Protein AF-A0A6C0F7Q0-F1 (afdb_monomer_lite)

Sequence (128 aa):
MSDDESITYTITKKDFTESVKEYINIFDRLAEIRKDVAMLNKRKKKLSEVIVAYMKSNEKEYCNLGEKGSLEIKQSKSKLALKKEDIERLLQELGTDETKSKETAEFLMANKTIVERNTLKRNIKPLD

pLDDT: mean 81.22, std 14.38, range [39.75, 98.31]

Foldseek 3Di:
DDDPPPPDDDQDPVNVVVVVVVVVVVVVVVVVVVVVVVVVVVVVVVVFVVVVVVCVVVVHQKDFPDQQAIKGKDKDKDFDDQDPVNVVVLCVVQDPDPVCVVVSVVVSVVPGDIDIDIGIDGDRHGDD

InterPro domains:
  IPR043918 Protein of unknown function DUF5760 [PF19064] (40-123)

Structure (mmCIF, N/CA/C/O backbone):
data_AF-A0A6C0F7Q0-F1
#
_entry.id   AF-A0A6C0F7Q0-F1
#
loop_
_atom_site.group_PDB
_atom_site.id
_atom_site.type_symbol
_atom_site.label_atom_id
_atom_site.label_alt_id
_atom_site.label_comp_id
_atom_site.label_asym_id
_atom_site.label_entity_id
_atom_site.label_seq_id
_atom_site.pdbx_PDB_ins_code
_atom_site.Cartn_x
_atom_site.Cartn_y
_atom_site.Cartn_z
_atom_site.occupancy
_atom_site.B_iso_or_equiv
_atom_site.auth_seq_id
_atom_site.auth_comp_id
_atom_site.auth_asym_id
_atom_site.auth_atom_id
_atom_site.pdbx_PDB_model_num
ATOM 1 N N . MET A 1 1 ? 29.702 42.554 -21.041 1.00 39.75 1 MET A N 1
ATOM 2 C CA . MET A 1 1 ? 28.977 41.771 -22.055 1.00 39.75 1 MET A CA 1
ATOM 3 C C . MET A 1 1 ? 29.404 40.343 -21.816 1.00 39.75 1 MET A C 1
ATOM 5 O O . MET A 1 1 ? 30.598 40.091 -21.866 1.00 39.75 1 MET A O 1
ATOM 9 N N . SER A 1 2 ? 28.482 39.515 -21.332 1.00 44.38 2 SER A N 1
ATOM 10 C CA . SER A 1 2 ? 28.761 38.144 -20.907 1.00 44.38 2 SER A CA 1
ATOM 11 C C . SER A 1 2 ? 28.347 37.224 -22.040 1.00 44.38 2 SER A C 1
ATOM 13 O O . SER A 1 2 ? 27.157 37.140 -22.340 1.00 44.38 2 SER A O 1
ATOM 15 N N . ASP A 1 3 ? 29.333 36.604 -22.674 1.00 44.97 3 ASP A N 1
ATOM 16 C CA . ASP A 1 3 ? 29.121 35.593 -23.697 1.00 44.97 3 ASP A CA 1
ATOM 17 C C . ASP A 1 3 ? 28.669 34.303 -23.009 1.00 44.97 3 ASP A C 1
ATOM 19 O O . ASP A 1 3 ? 29.428 33.635 -22.307 1.00 44.97 3 ASP A O 1
ATOM 23 N N . ASP A 1 4 ? 27.381 34.010 -23.155 1.00 52.09 4 ASP A N 1
ATOM 24 C CA . ASP A 1 4 ? 26.763 32.756 -22.747 1.00 52.09 4 ASP A CA 1
ATOM 25 C C . ASP A 1 4 ? 27.064 31.718 -23.842 1.00 52.09 4 ASP A C 1
ATOM 27 O O . ASP A 1 4 ? 26.293 31.522 -24.785 1.00 52.09 4 ASP A O 1
ATOM 31 N N . GLU A 1 5 ? 28.254 31.112 -23.787 1.00 49.34 5 GLU A N 1
ATOM 32 C CA . GLU A 1 5 ? 28.614 29.998 -24.666 1.00 49.34 5 GLU A CA 1
ATOM 33 C C . GLU A 1 5 ? 27.809 28.754 -24.270 1.00 49.34 5 GLU A C 1
ATOM 35 O O . GLU A 1 5 ? 28.198 27.942 -23.427 1.00 49.34 5 GLU A O 1
ATOM 40 N N . SER A 1 6 ? 26.651 28.593 -24.909 1.00 56.91 6 SER A N 1
ATOM 41 C CA . SER A 1 6 ? 25.884 27.354 -24.862 1.00 56.91 6 SER A CA 1
ATOM 42 C C . SER A 1 6 ? 26.664 26.250 -25.582 1.00 56.91 6 SER A C 1
ATOM 44 O O . SER A 1 6 ? 26.708 26.182 -26.813 1.00 56.91 6 SER A O 1
ATOM 46 N N . ILE A 1 7 ? 27.308 25.380 -24.802 1.00 51.56 7 ILE A N 1
ATOM 47 C CA . ILE A 1 7 ? 27.989 24.178 -25.292 1.00 51.56 7 ILE A CA 1
ATOM 48 C C . ILE A 1 7 ? 26.937 23.259 -25.927 1.00 51.56 7 ILE A C 1
ATOM 50 O O . ILE A 1 7 ? 26.204 22.543 -25.244 1.00 51.56 7 ILE A O 1
ATOM 54 N N . THR A 1 8 ? 26.865 23.262 -27.255 1.00 59.81 8 THR A N 1
ATOM 55 C CA . THR A 1 8 ? 26.055 22.312 -28.021 1.00 59.81 8 THR A CA 1
ATOM 56 C C . THR A 1 8 ? 26.827 21.000 -28.154 1.00 59.81 8 THR A C 1
ATOM 58 O O . THR A 1 8 ? 27.728 20.855 -28.977 1.00 59.81 8 THR A O 1
ATOM 61 N N . TYR A 1 9 ? 26.496 20.019 -27.312 1.00 67.62 9 TYR A N 1
ATOM 62 C CA . TYR A 1 9 ? 27.027 18.661 -27.449 1.00 67.62 9 TYR A CA 1
ATOM 63 C C . TYR A 1 9 ? 26.527 18.040 -28.761 1.00 67.62 9 TYR A C 1
ATOM 65 O O . TYR A 1 9 ? 25.324 17.860 -28.959 1.00 67.62 9 TYR A O 1
ATOM 73 N N . THR A 1 10 ? 27.445 17.679 -29.658 1.00 78.19 10 THR A N 1
ATOM 74 C CA . THR A 1 10 ? 27.120 16.875 -30.840 1.00 78.19 10 THR A CA 1
ATOM 75 C C . THR A 1 10 ? 27.052 15.404 -30.432 1.00 78.19 10 THR A C 1
ATOM 77 O O . THR A 1 10 ? 28.067 14.744 -30.238 1.00 78.19 10 THR A O 1
ATOM 80 N N . ILE A 1 11 ? 25.833 14.886 -30.258 1.00 83.75 11 ILE A N 1
ATOM 81 C CA . ILE A 1 11 ? 25.598 13.474 -29.925 1.00 83.75 11 ILE A CA 1
ATOM 82 C C . ILE A 1 11 ? 25.975 12.618 -31.136 1.00 83.75 11 ILE A C 1
ATOM 84 O O . ILE A 1 11 ? 25.404 12.780 -32.220 1.00 83.75 11 ILE A O 1
ATOM 88 N N . THR A 1 12 ? 26.913 11.685 -30.969 1.00 92.12 12 THR A N 1
ATOM 89 C CA . THR A 1 12 ? 27.270 10.774 -32.059 1.00 92.12 12 THR A CA 1
ATOM 90 C C . THR A 1 12 ? 26.247 9.640 -32.177 1.00 92.12 12 THR A C 1
ATOM 92 O O . THR A 1 12 ? 25.566 9.259 -31.223 1.00 92.12 12 THR A O 1
ATOM 95 N N . LYS A 1 13 ? 26.149 9.027 -33.364 1.00 90.75 13 LYS A N 1
ATOM 96 C CA . LYS A 1 13 ? 25.272 7.862 -33.592 1.00 90.75 13 LYS A CA 1
ATOM 97 C C . LYS A 1 13 ? 25.580 6.696 -32.638 1.00 90.75 13 LYS A C 1
ATOM 99 O O . LYS A 1 13 ? 24.675 5.939 -32.279 1.00 90.75 13 LYS A O 1
ATOM 104 N N . LYS A 1 14 ? 26.849 6.539 -32.248 1.00 93.25 14 LYS A N 1
ATOM 105 C CA . LYS A 1 14 ? 27.285 5.508 -31.303 1.00 93.25 14 LYS A CA 1
ATOM 106 C C . LYS A 1 14 ? 26.720 5.784 -29.909 1.00 93.25 14 LYS A C 1
ATOM 108 O O . LYS A 1 14 ? 26.068 4.897 -29.365 1.00 93.25 14 LYS A O 1
ATOM 113 N N . ASP A 1 15 ? 26.855 7.017 -29.422 1.00 91.69 15 ASP A N 1
ATOM 114 C CA . ASP A 1 15 ? 26.338 7.436 -28.110 1.00 91.69 15 ASP A CA 1
ATOM 115 C C . ASP A 1 15 ? 24.823 7.246 -28.021 1.00 91.69 15 ASP A C 1
ATOM 117 O O . ASP A 1 15 ? 24.30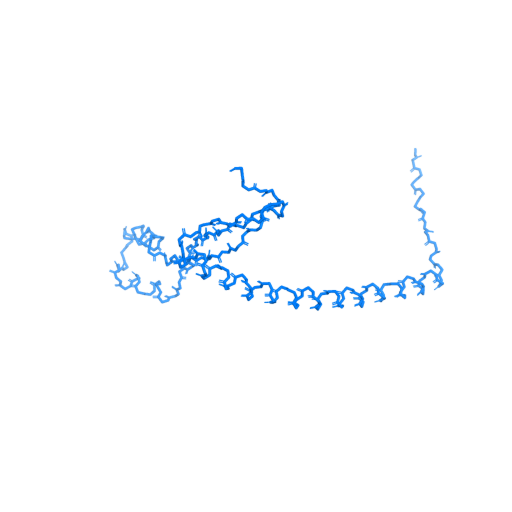6 6.731 -27.030 1.00 91.69 15 ASP A O 1
ATOM 121 N N . PHE A 1 16 ? 24.103 7.585 -29.096 1.00 94.19 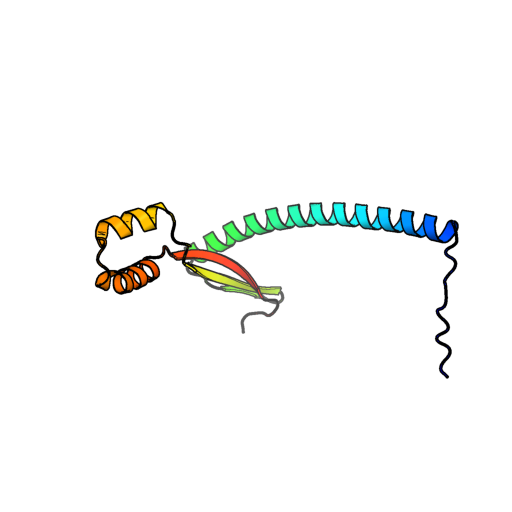16 PHE A N 1
ATOM 122 C CA . PHE A 1 16 ? 22.666 7.340 -29.185 1.00 94.19 16 PHE A CA 1
ATOM 123 C C . PHE A 1 16 ? 22.340 5.843 -29.094 1.00 94.19 16 PHE A C 1
ATOM 125 O O . PHE A 1 16 ? 21.474 5.436 -28.324 1.00 94.19 16 PHE A O 1
ATOM 132 N N . THR A 1 17 ? 23.049 5.007 -29.855 1.00 95.81 17 THR A N 1
ATOM 133 C CA . THR A 1 17 ? 22.794 3.559 -29.889 1.00 95.81 17 THR A CA 1
ATOM 134 C C . THR A 1 17 ? 23.082 2.900 -28.538 1.00 95.81 17 THR A C 1
ATOM 136 O O . THR A 1 17 ? 22.321 2.034 -28.106 1.00 95.81 17 THR A O 1
ATOM 139 N N . GLU A 1 18 ? 24.163 3.295 -27.865 1.00 96.81 18 GLU A N 1
ATOM 140 C CA . GLU A 1 18 ? 24.513 2.801 -26.528 1.00 96.81 18 GLU A CA 1
ATOM 141 C C . GLU A 1 18 ? 23.497 3.266 -25.482 1.00 96.81 18 GLU A C 1
ATOM 143 O O . GLU A 1 18 ? 23.005 2.445 -24.707 1.00 96.81 18 GLU A O 1
ATOM 148 N N . SER A 1 19 ? 23.083 4.535 -25.541 1.00 96.00 19 SER A N 1
ATOM 149 C CA . SER A 1 19 ? 22.057 5.085 -24.649 1.00 96.00 19 SER A CA 1
ATOM 150 C C . SER A 1 19 ? 20.712 4.375 -24.803 1.00 96.00 19 SER A C 1
ATOM 152 O O . SER A 1 19 ? 20.070 4.052 -23.808 1.00 96.00 19 SER A O 1
ATOM 154 N N . VAL A 1 20 ? 20.287 4.081 -26.038 1.00 97.00 20 VAL A N 1
ATOM 155 C CA . VAL A 1 20 ? 19.036 3.349 -26.300 1.00 97.00 20 VAL A CA 1
ATOM 156 C C . VAL A 1 20 ? 19.109 1.919 -25.767 1.00 97.00 20 VAL A C 1
ATOM 158 O O . VAL A 1 20 ? 18.153 1.453 -25.149 1.00 97.00 20 VAL A O 1
ATOM 161 N N . LYS A 1 21 ? 20.235 1.222 -25.968 1.00 97.75 21 LYS A N 1
ATOM 162 C CA . LYS A 1 21 ? 20.426 -0.136 -25.434 1.00 97.75 21 LYS A CA 1
ATOM 163 C C . LYS A 1 21 ? 20.348 -0.153 -23.913 1.00 97.75 21 LYS A C 1
ATOM 165 O O . LYS A 1 21 ? 19.616 -0.966 -23.355 1.00 97.75 21 LYS A O 1
ATOM 170 N N . GLU A 1 22 ? 21.062 0.756 -23.258 1.00 97.62 22 GLU A N 1
ATOM 171 C CA . GLU A 1 22 ? 21.067 0.825 -21.799 1.00 97.62 22 GLU A CA 1
ATOM 172 C C . GLU A 1 22 ? 19.697 1.225 -21.245 1.00 97.62 22 GLU A C 1
ATOM 174 O O . GLU A 1 22 ? 19.213 0.624 -20.287 1.00 97.62 22 GLU A O 1
ATOM 179 N N . TYR A 1 23 ? 19.014 2.167 -21.898 1.00 98.06 23 TYR A N 1
ATOM 180 C CA . TYR A 1 23 ? 17.653 2.546 -21.535 1.00 98.06 23 TYR A CA 1
ATOM 181 C C . TYR A 1 23 ? 16.697 1.346 -21.550 1.00 98.06 23 TYR A C 1
ATOM 183 O O . TYR A 1 23 ? 15.957 1.146 -20.586 1.00 98.06 23 TYR A O 1
ATOM 191 N N . ILE A 1 24 ? 16.727 0.533 -22.613 1.00 98.12 24 ILE A N 1
ATOM 192 C CA . ILE A 1 24 ? 15.877 -0.662 -22.725 1.00 98.12 24 ILE A CA 1
ATOM 193 C C . ILE A 1 24 ? 16.246 -1.686 -21.645 1.00 98.12 24 ILE A C 1
ATOM 195 O O . ILE A 1 24 ? 15.356 -2.172 -20.950 1.00 98.12 24 ILE A O 1
ATOM 199 N N . ASN A 1 25 ? 17.538 -1.947 -21.427 1.00 98.12 25 ASN A N 1
ATOM 200 C CA . ASN A 1 25 ? 17.991 -2.873 -20.383 1.00 98.12 25 ASN A CA 1
ATOM 201 C C . ASN A 1 25 ? 17.492 -2.461 -18.990 1.00 98.12 25 ASN A C 1
ATOM 203 O O . ASN A 1 25 ? 16.966 -3.288 -18.239 1.00 98.12 25 ASN A O 1
ATOM 207 N N . ILE A 1 26 ? 17.625 -1.176 -18.639 1.00 98.31 26 ILE A N 1
ATOM 208 C CA . ILE A 1 26 ? 17.124 -0.638 -17.369 1.00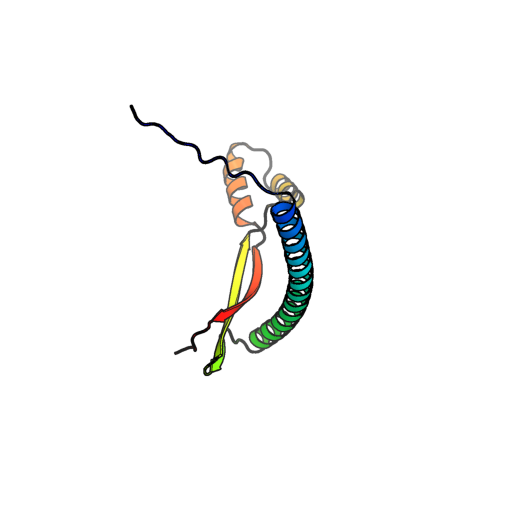 98.31 26 ILE A CA 1
ATOM 209 C C . ILE A 1 26 ? 15.602 -0.767 -17.307 1.00 98.31 26 ILE A C 1
ATOM 211 O O . ILE A 1 26 ? 15.061 -1.174 -16.276 1.00 98.31 26 ILE A O 1
ATOM 215 N N . PHE A 1 27 ? 14.900 -0.430 -18.389 1.00 98.00 27 PHE A N 1
ATOM 216 C CA . PHE A 1 27 ? 13.444 -0.510 -18.449 1.00 98.00 27 PHE A CA 1
ATOM 217 C C . PHE A 1 27 ? 12.944 -1.935 -18.183 1.00 98.00 27 PHE A C 1
ATOM 219 O O . PHE A 1 27 ? 12.078 -2.134 -17.321 1.00 98.00 27 PHE A O 1
ATOM 226 N N . ASP A 1 28 ? 13.536 -2.921 -18.853 1.00 98.06 28 ASP A N 1
ATOM 227 C CA . ASP A 1 28 ? 13.196 -4.332 -18.693 1.00 98.06 28 ASP A CA 1
ATOM 228 C C . ASP A 1 28 ? 13.522 -4.816 -17.278 1.00 98.06 28 ASP A C 1
ATOM 230 O O . ASP A 1 28 ? 12.682 -5.437 -16.615 1.00 98.06 28 ASP A O 1
ATOM 234 N N . ARG A 1 29 ? 14.687 -4.433 -16.742 1.00 98.12 29 ARG A N 1
ATOM 235 C CA . ARG A 1 29 ? 15.074 -4.796 -15.375 1.00 98.12 29 ARG A CA 1
ATOM 236 C C . ARG A 1 29 ? 14.130 -4.212 -14.328 1.00 98.12 29 ARG A C 1
ATOM 238 O O . ARG A 1 29 ? 13.771 -4.890 -13.362 1.00 98.12 29 ARG A O 1
ATOM 245 N N . LEU A 1 30 ? 13.680 -2.973 -14.513 1.00 98.06 30 LEU A N 1
ATOM 246 C CA . LEU A 1 30 ? 12.669 -2.362 -13.651 1.00 98.06 30 LEU A CA 1
ATOM 247 C C . LEU A 1 30 ? 11.326 -3.091 -13.758 1.00 98.06 30 LEU A C 1
ATOM 249 O O . LEU A 1 30 ? 10.640 -3.249 -12.744 1.00 98.06 30 LEU A O 1
ATOM 253 N N . ALA A 1 31 ? 10.936 -3.541 -14.952 1.00 97.94 31 ALA A N 1
ATOM 254 C CA . ALA A 1 31 ? 9.712 -4.314 -15.140 1.00 97.94 31 ALA A CA 1
ATOM 255 C C . ALA A 1 31 ? 9.761 -5.654 -14.386 1.00 97.94 31 ALA A C 1
ATOM 257 O O . ALA A 1 31 ? 8.775 -6.020 -13.739 1.00 97.94 31 ALA A O 1
ATOM 258 N N . GLU A 1 32 ? 10.898 -6.351 -14.399 1.00 97.75 32 GLU A N 1
ATOM 259 C CA . GLU A 1 32 ? 11.118 -7.567 -13.604 1.00 97.75 32 GLU A CA 1
ATOM 260 C C . GLU A 1 32 ? 11.042 -7.296 -12.100 1.00 97.75 32 GLU A C 1
ATOM 262 O O . GLU A 1 32 ? 10.231 -7.908 -11.403 1.00 97.75 32 GLU A O 1
ATOM 267 N N . ILE A 1 33 ? 11.802 -6.315 -11.603 1.00 98.19 33 ILE A N 1
ATOM 268 C CA . ILE A 1 33 ? 11.819 -5.964 -10.175 1.00 98.19 33 ILE A CA 1
ATOM 269 C C . ILE A 1 33 ? 10.409 -5.607 -9.689 1.00 98.19 33 ILE A C 1
ATOM 271 O O . ILE A 1 33 ? 10.006 -5.999 -8.594 1.00 98.19 33 ILE A O 1
ATOM 275 N N . ARG A 1 34 ? 9.612 -4.899 -10.499 1.00 97.69 34 ARG A N 1
ATOM 276 C CA . ARG A 1 34 ? 8.220 -4.572 -10.149 1.00 97.69 34 ARG A CA 1
ATOM 277 C C . ARG A 1 34 ? 7.346 -5.819 -9.993 1.00 97.69 34 ARG A C 1
ATOM 279 O O . ARG A 1 34 ? 6.491 -5.827 -9.105 1.00 97.69 34 ARG A O 1
ATOM 286 N N . LYS A 1 35 ? 7.554 -6.867 -10.800 1.00 97.75 35 LYS A N 1
ATOM 287 C CA . LYS A 1 35 ? 6.843 -8.151 -10.644 1.00 97.75 35 LYS A CA 1
ATOM 288 C C . LYS A 1 35 ? 7.202 -8.809 -9.313 1.00 97.75 35 LYS A C 1
ATOM 290 O O . LYS A 1 35 ? 6.298 -9.208 -8.573 1.00 97.75 35 LYS A O 1
ATOM 295 N N . ASP A 1 36 ? 8.485 -8.838 -8.969 1.00 97.69 36 ASP A N 1
ATOM 296 C CA . ASP A 1 36 ? 8.955 -9.405 -7.701 1.00 97.69 36 ASP A CA 1
ATOM 297 C C . ASP A 1 36 ? 8.428 -8.616 -6.501 1.00 97.69 36 ASP A C 1
ATOM 299 O O . ASP A 1 36 ? 7.894 -9.192 -5.551 1.00 97.69 36 ASP A O 1
ATOM 303 N N . VAL A 1 37 ? 8.473 -7.283 -6.568 1.00 97.44 37 VAL A N 1
ATOM 304 C CA . VAL A 1 37 ? 7.896 -6.397 -5.548 1.00 97.44 37 VAL A CA 1
ATOM 305 C C . VAL A 1 37 ? 6.399 -6.664 -5.379 1.00 97.44 37 VAL A C 1
ATOM 307 O O . VAL A 1 37 ? 5.920 -6.765 -4.246 1.00 97.44 37 VAL A O 1
ATOM 310 N N . ALA A 1 38 ? 5.646 -6.826 -6.471 1.00 96.94 38 ALA A N 1
ATOM 311 C CA . ALA A 1 38 ? 4.222 -7.150 -6.408 1.00 96.94 38 ALA A CA 1
ATOM 312 C C . ALA A 1 38 ? 3.972 -8.516 -5.741 1.00 96.94 38 ALA A C 1
ATOM 314 O O . ALA A 1 38 ? 3.100 -8.632 -4.870 1.00 96.94 38 ALA A O 1
ATOM 315 N N . MET A 1 39 ? 4.765 -9.535 -6.087 1.00 97.75 39 MET A N 1
ATOM 316 C CA . MET A 1 39 ? 4.690 -10.866 -5.479 1.00 97.75 39 MET A CA 1
ATOM 317 C C . MET A 1 39 ? 4.994 -10.819 -3.973 1.00 97.75 39 MET A C 1
ATOM 319 O O . MET A 1 39 ? 4.215 -11.335 -3.161 1.00 97.75 39 MET A O 1
ATOM 323 N N . LEU A 1 40 ? 6.090 -10.161 -3.587 1.00 97.25 40 LEU A N 1
ATOM 324 C CA . LEU A 1 40 ? 6.513 -10.008 -2.195 1.00 97.25 40 LEU A CA 1
ATOM 325 C C . LEU A 1 40 ? 5.481 -9.228 -1.381 1.00 97.25 40 LEU A C 1
ATOM 327 O O . LEU A 1 40 ? 5.136 -9.653 -0.278 1.00 97.25 40 LEU A O 1
ATOM 331 N N . ASN A 1 41 ? 4.916 -8.149 -1.928 1.00 95.19 41 ASN A N 1
ATOM 332 C CA . ASN A 1 41 ? 3.855 -7.387 -1.268 1.00 95.19 41 ASN A CA 1
ATOM 333 C C . ASN A 1 41 ? 2.584 -8.220 -1.069 1.00 95.19 41 ASN A C 1
ATOM 335 O O . ASN A 1 41 ? 1.985 -8.169 0.008 1.00 95.19 41 ASN A O 1
ATOM 339 N N . LYS A 1 42 ? 2.195 -9.042 -2.053 1.00 96.25 42 LYS A N 1
ATOM 340 C CA . LYS A 1 42 ? 1.050 -9.958 -1.921 1.00 96.25 42 LYS A CA 1
ATOM 341 C C . LYS A 1 42 ? 1.281 -10.982 -0.810 1.00 96.25 42 LYS A C 1
ATOM 343 O O . LYS A 1 42 ? 0.392 -11.201 0.014 1.00 96.25 42 LYS A O 1
ATOM 348 N N . ARG A 1 43 ? 2.470 -11.589 -0.754 1.00 96.00 43 ARG A N 1
ATOM 349 C CA . ARG A 1 43 ? 2.833 -12.550 0.301 1.00 96.00 43 ARG A CA 1
ATOM 350 C C . ARG A 1 43 ? 2.904 -11.878 1.672 1.00 96.00 43 ARG A C 1
ATOM 352 O O . ARG A 1 43 ? 2.329 -12.395 2.626 1.00 96.00 43 ARG A O 1
ATOM 359 N N . LYS A 1 44 ? 3.539 -10.707 1.757 1.00 94.50 44 LYS A N 1
ATOM 360 C CA . LYS A 1 44 ? 3.621 -9.891 2.975 1.00 94.50 44 LYS A CA 1
ATOM 361 C C . LYS A 1 44 ? 2.231 -9.553 3.507 1.00 94.50 44 LYS A C 1
ATOM 363 O O . LYS A 1 44 ? 2.004 -9.718 4.696 1.00 94.50 44 LYS A O 1
ATOM 368 N N . LYS A 1 45 ? 1.291 -9.151 2.644 1.00 91.75 45 LYS A N 1
ATOM 369 C CA . LYS A 1 45 ? -0.093 -8.853 3.043 1.00 91.75 45 LYS A CA 1
ATOM 370 C C . LYS A 1 45 ? -0.773 -10.057 3.701 1.00 91.75 45 LYS A C 1
ATOM 372 O O . LYS A 1 45 ? -1.311 -9.907 4.792 1.00 91.75 45 LYS A O 1
ATOM 377 N N . LYS A 1 46 ? -0.680 -11.243 3.087 1.00 94.00 46 LYS A N 1
ATOM 378 C CA . LYS A 1 46 ? -1.241 -12.483 3.655 1.00 94.00 46 LYS A CA 1
ATOM 379 C C . LYS A 1 46 ? -0.653 -12.804 5.030 1.00 94.00 46 LYS A C 1
ATOM 381 O O . LYS A 1 46 ? -1.384 -13.139 5.952 1.00 94.00 46 LYS A O 1
ATOM 386 N N . LEU A 1 47 ? 0.667 -12.679 5.178 1.00 93.69 47 LEU A N 1
ATOM 387 C CA . LEU A 1 47 ? 1.333 -12.893 6.466 1.00 93.69 47 LEU A CA 1
ATOM 388 C C . LEU A 1 47 ? 0.876 -11.869 7.510 1.00 93.69 47 LEU A C 1
ATOM 390 O O . LEU A 1 47 ? 0.610 -12.238 8.650 1.00 93.69 47 LEU A O 1
ATOM 394 N N . SER A 1 48 ? 0.734 -10.601 7.119 1.00 91.38 48 SER A N 1
ATOM 395 C CA . SER A 1 48 ? 0.242 -9.559 8.017 1.00 91.38 48 SER A CA 1
ATOM 396 C C . SER A 1 48 ? -1.171 -9.840 8.522 1.00 91.38 48 SER A C 1
ATOM 398 O O . SER A 1 48 ? -1.434 -9.612 9.696 1.00 91.38 48 SER A O 1
ATOM 400 N N . GLU A 1 49 ? -2.069 -10.347 7.676 1.00 91.94 49 GLU A N 1
ATOM 401 C CA . GLU A 1 49 ? -3.436 -10.713 8.079 1.00 91.94 49 GLU A CA 1
ATOM 402 C C . GLU A 1 49 ? -3.429 -11.793 9.172 1.00 91.94 49 GLU A C 1
ATOM 404 O O . GLU A 1 49 ? -4.102 -11.634 10.189 1.00 91.94 49 GLU A O 1
ATOM 409 N N . VAL A 1 50 ? -2.601 -12.832 9.013 1.00 93.12 50 VAL A N 1
ATOM 410 C CA . VAL A 1 50 ? -2.440 -13.905 10.011 1.00 93.12 50 VAL A CA 1
ATOM 411 C C . VAL A 1 50 ? -1.878 -13.365 11.327 1.00 93.12 50 VAL A C 1
ATOM 413 O O . VAL A 1 50 ? -2.411 -13.662 12.395 1.00 93.12 50 VAL A O 1
ATOM 416 N N . ILE A 1 51 ? -0.822 -12.548 11.263 1.00 92.38 51 ILE A N 1
ATOM 417 C CA . ILE A 1 51 ? -0.180 -11.984 12.458 1.00 92.38 51 ILE A CA 1
ATOM 418 C C . ILE A 1 51 ? -1.149 -11.060 13.208 1.00 92.38 51 ILE A C 1
ATOM 420 O O . ILE A 1 51 ? -1.270 -11.179 14.424 1.00 92.38 51 ILE A O 1
ATOM 424 N N . VAL A 1 52 ? -1.869 -10.176 12.504 1.00 90.75 52 VAL A N 1
ATOM 425 C CA . VAL A 1 52 ? -2.868 -9.286 13.125 1.00 90.75 52 VAL A CA 1
ATOM 426 C C . VAL A 1 52 ? -3.986 -10.092 13.772 1.00 90.75 52 VAL A C 1
ATOM 428 O O . VAL A 1 52 ? -4.375 -9.771 14.892 1.00 90.75 52 VAL A O 1
ATOM 431 N N . ALA A 1 53 ? -4.496 -11.124 13.093 1.00 89.88 53 ALA A N 1
ATOM 432 C CA . ALA A 1 53 ? -5.536 -11.985 13.647 1.00 89.88 53 ALA A CA 1
ATOM 433 C C . ALA A 1 53 ? -5.070 -12.630 14.958 1.00 89.88 53 ALA A C 1
ATOM 435 O O . ALA A 1 53 ? -5.742 -12.496 15.977 1.00 89.88 53 ALA A O 1
ATOM 436 N N . TYR A 1 54 ? -3.877 -13.230 14.958 1.00 92.19 54 TYR A N 1
ATOM 437 C CA . TYR A 1 54 ? -3.309 -13.854 16.150 1.00 92.19 54 TYR A CA 1
ATOM 438 C C . TYR A 1 54 ? -3.089 -12.856 17.292 1.00 92.19 54 TYR A C 1
ATOM 440 O O . TYR A 1 54 ? -3.507 -13.098 18.421 1.00 92.19 54 TYR A O 1
ATOM 448 N N . MET A 1 55 ? -2.446 -11.724 17.011 1.00 90.31 55 MET A N 1
ATOM 449 C CA . MET A 1 55 ? -2.160 -10.701 18.017 1.00 90.31 55 MET A CA 1
ATOM 450 C C . MET A 1 55 ? -3.446 -10.141 18.638 1.00 90.31 55 MET A C 1
ATOM 452 O O . MET A 1 55 ? -3.502 -9.996 19.854 1.00 90.31 55 MET A O 1
ATOM 456 N N . LYS A 1 56 ? -4.507 -9.930 17.847 1.00 88.31 56 LYS A N 1
ATOM 457 C CA . LYS A 1 56 ? -5.820 -9.516 18.366 1.00 88.31 56 LYS A CA 1
ATOM 458 C C . LYS A 1 56 ? -6.480 -10.568 19.247 1.00 88.31 56 LYS A C 1
ATOM 460 O O . LYS A 1 56 ? -6.977 -10.222 20.309 1.00 88.31 56 LYS A O 1
ATOM 465 N N . SER A 1 57 ? -6.468 -11.834 18.828 1.00 91.06 57 SER A N 1
ATOM 466 C CA . SER A 1 57 ? -7.030 -12.934 19.624 1.00 91.06 57 SER A CA 1
ATOM 467 C C . SER A 1 57 ? -6.325 -13.126 20.968 1.00 91.06 57 SER A C 1
ATOM 469 O O . SER A 1 57 ? -6.891 -13.743 21.858 1.00 91.06 57 SER A O 1
ATOM 471 N N . ASN A 1 58 ? -5.100 -12.615 21.105 1.00 91.06 58 ASN A N 1
ATOM 472 C CA . ASN A 1 58 ? -4.310 -12.676 22.331 1.00 91.06 58 ASN A CA 1
ATOM 473 C C . ASN A 1 58 ? -4.178 -11.308 23.023 1.00 91.06 58 ASN A C 1
ATOM 475 O O . ASN A 1 58 ? -3.337 -11.176 23.907 1.00 91.06 58 ASN A O 1
ATOM 479 N N . GLU A 1 59 ? -4.932 -10.292 22.584 1.00 88.38 59 GLU A N 1
ATOM 480 C CA . GLU A 1 59 ? -4.904 -8.928 23.140 1.00 88.38 59 GLU A CA 1
ATOM 481 C C . GLU A 1 59 ? -3.493 -8.304 23.187 1.00 88.38 59 GLU A C 1
ATOM 483 O O . GLU A 1 59 ? -3.148 -7.524 24.071 1.00 88.38 59 GLU A O 1
ATOM 488 N N . LYS A 1 60 ? -2.645 -8.642 22.208 1.00 87.00 60 LYS A N 1
ATOM 489 C CA . LYS A 1 60 ? -1.283 -8.111 22.082 1.00 87.00 60 LYS A CA 1
ATOM 490 C C . LYS A 1 60 ? -1.250 -6.981 21.067 1.00 87.00 60 LYS A C 1
ATOM 492 O O . LYS A 1 60 ? -1.514 -7.193 19.887 1.00 87.00 60 LYS A O 1
ATOM 497 N N . GLU A 1 61 ? -0.835 -5.797 21.499 1.00 87.00 61 GLU A N 1
ATOM 498 C CA . GLU A 1 61 ? -0.601 -4.662 20.594 1.00 87.00 61 GLU A CA 1
ATOM 499 C C . GLU A 1 61 ? 0.813 -4.670 20.000 1.00 87.00 61 GLU A C 1
ATOM 501 O O . GLU A 1 61 ? 1.022 -4.226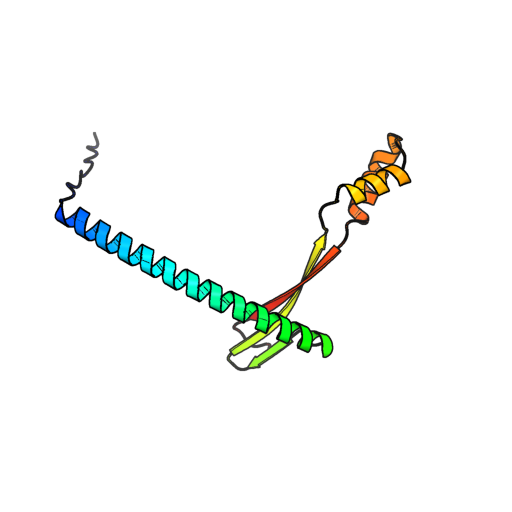 18.868 1.00 87.00 61 GLU A O 1
ATOM 506 N N . TYR A 1 62 ? 1.767 -5.250 20.733 1.00 87.38 62 TYR A N 1
ATOM 507 C CA . TYR A 1 62 ? 3.182 -5.277 20.387 1.00 87.38 62 TYR A CA 1
ATOM 508 C C . TYR A 1 62 ? 3.739 -6.700 20.345 1.00 87.38 62 TYR A C 1
ATOM 510 O O . TYR A 1 62 ? 3.345 -7.582 21.109 1.00 87.38 62 TYR A O 1
ATOM 518 N N . CYS A 1 63 ? 4.701 -6.919 19.456 1.00 88.44 63 CYS A N 1
ATOM 519 C CA . CYS A 1 63 ? 5.492 -8.138 19.376 1.00 88.44 63 CYS A CA 1
ATOM 520 C C . CYS A 1 63 ? 6.970 -7.759 19.254 1.00 88.44 63 CYS A C 1
ATOM 522 O O . CYS A 1 63 ? 7.393 -7.163 18.263 1.00 88.44 63 CYS A O 1
ATOM 524 N N . ASN A 1 64 ? 7.755 -8.084 20.281 1.00 86.38 64 ASN A N 1
ATOM 525 C CA . ASN A 1 64 ? 9.197 -7.871 20.271 1.00 86.38 64 ASN A CA 1
ATOM 526 C C . ASN A 1 64 ? 9.877 -8.978 19.444 1.00 86.38 64 ASN A C 1
ATOM 528 O O . ASN A 1 64 ? 9.592 -10.160 19.634 1.00 86.38 64 ASN A O 1
ATOM 532 N N . LEU A 1 65 ? 10.755 -8.590 18.519 1.00 87.44 65 LEU A N 1
ATOM 533 C CA . LEU A 1 65 ? 11.546 -9.495 17.678 1.00 87.44 65 LEU A CA 1
ATOM 534 C C . LEU A 1 65 ? 13.017 -9.570 18.137 1.00 87.44 65 LEU A C 1
ATOM 536 O O . LEU A 1 65 ? 13.866 -10.060 17.387 1.00 87.44 65 LEU A O 1
ATOM 540 N N . GLY A 1 66 ? 13.330 -9.060 19.332 1.00 84.19 66 GLY A N 1
ATOM 541 C CA . GLY A 1 66 ? 14.688 -8.956 19.864 1.00 84.19 66 GLY A CA 1
ATOM 542 C C . GLY A 1 66 ? 15.511 -7.927 19.089 1.00 84.19 66 GLY A C 1
ATOM 543 O O . GLY A 1 66 ? 15.024 -6.850 18.749 1.00 84.19 66 GLY A O 1
ATOM 544 N N . GLU A 1 67 ? 16.744 -8.284 18.722 1.00 83.62 67 GLU A N 1
ATOM 545 C CA . GLU A 1 67 ? 17.663 -7.415 17.962 1.00 83.62 67 GLU A CA 1
ATOM 546 C C . GLU A 1 67 ? 17.108 -6.957 16.601 1.00 83.62 67 GLU A C 1
ATOM 548 O O . GLU A 1 67 ? 17.585 -5.990 16.013 1.00 83.62 67 GLU A O 1
ATOM 553 N N . LYS A 1 68 ? 16.079 -7.638 16.079 1.00 82.94 68 LYS A N 1
ATOM 554 C CA . LYS A 1 68 ? 15.464 -7.331 14.776 1.00 82.94 68 LYS A CA 1
ATOM 555 C C . LYS A 1 68 ? 14.364 -6.265 14.846 1.00 82.94 68 LYS A C 1
ATOM 557 O O . LYS A 1 68 ? 13.763 -5.961 13.803 1.00 82.94 68 LYS A O 1
ATOM 562 N N . GLY A 1 69 ? 14.107 -5.728 16.039 1.00 88.56 69 GLY A N 1
ATOM 563 C CA . GLY A 1 69 ? 13.167 -4.645 16.300 1.00 88.56 69 GLY A CA 1
ATOM 564 C C . GLY A 1 69 ? 11.837 -5.118 16.881 1.00 88.56 69 GLY A C 1
ATOM 565 O O . GLY A 1 69 ? 11.773 -6.107 17.605 1.00 88.56 69 GLY A O 1
ATOM 566 N N . SER A 1 70 ? 10.752 -4.420 16.556 1.00 89.44 70 SER A N 1
ATOM 567 C CA . SER A 1 70 ? 9.407 -4.752 17.042 1.00 89.44 70 SER A CA 1
ATOM 568 C C . SER A 1 70 ? 8.337 -4.628 15.958 1.00 89.44 70 SER A C 1
ATOM 570 O O . SER A 1 70 ? 8.506 -3.946 14.939 1.00 89.44 70 SER A O 1
ATOM 572 N N . LEU A 1 71 ? 7.220 -5.316 16.171 1.00 91.25 71 LEU A N 1
ATOM 573 C CA . LEU A 1 71 ? 5.982 -5.162 15.419 1.00 91.25 71 LEU A CA 1
ATOM 574 C C . LEU A 1 71 ? 4.919 -4.545 16.320 1.00 91.25 71 LEU A C 1
ATOM 576 O O . LEU A 1 71 ? 4.782 -4.920 17.479 1.00 91.25 71 LEU A O 1
ATOM 580 N N . GLU A 1 72 ? 4.152 -3.630 15.752 1.00 90.75 72 GLU A N 1
ATOM 581 C CA . GLU A 1 72 ? 3.074 -2.903 16.415 1.00 90.75 72 GLU A CA 1
ATOM 582 C C . GLU A 1 72 ? 1.821 -2.990 15.539 1.00 90.75 72 GLU A C 1
ATOM 584 O O . GLU A 1 72 ? 1.889 -2.767 14.320 1.00 90.75 72 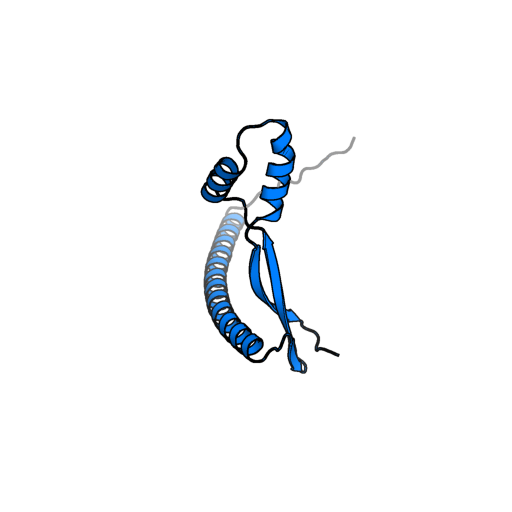GLU A O 1
ATOM 589 N N . ILE A 1 73 ? 0.672 -3.297 16.143 1.00 88.94 73 ILE A N 1
ATOM 590 C CA . ILE A 1 73 ? -0.622 -3.140 15.478 1.00 88.94 73 ILE A CA 1
ATOM 591 C C . ILE A 1 73 ? -1.021 -1.675 15.545 1.00 88.94 73 ILE A C 1
ATOM 593 O O . ILE A 1 73 ? -1.329 -1.138 16.602 1.00 88.94 73 ILE A O 1
ATOM 597 N N . LYS A 1 74 ? -1.113 -1.048 14.376 1.00 85.62 74 LYS A N 1
ATOM 598 C CA . LYS A 1 74 ? -1.700 0.277 14.235 1.00 85.62 74 LYS A CA 1
ATOM 599 C C . LYS A 1 74 ? -3.147 0.187 13.811 1.00 85.62 74 LYS A C 1
ATOM 601 O O . LYS A 1 74 ? -3.458 -0.329 12.731 1.00 85.62 74 LYS A O 1
ATOM 606 N N . GLN A 1 75 ? -4.006 0.767 14.634 1.00 82.38 75 GLN A N 1
ATOM 607 C CA . GLN A 1 75 ? -5.397 1.008 14.299 1.00 82.38 75 GLN A CA 1
ATOM 608 C C . GLN A 1 75 ? -5.524 2.389 13.661 1.00 82.38 75 GLN A C 1
ATOM 610 O O . GLN A 1 75 ? -5.139 3.402 14.240 1.00 82.38 75 GLN A O 1
ATOM 615 N N . SER A 1 76 ? -6.058 2.435 12.448 1.00 79.88 76 SER A N 1
ATOM 616 C CA . SER A 1 76 ? -6.473 3.674 11.803 1.00 79.88 76 SER A CA 1
ATOM 617 C C . SER A 1 76 ? -7.989 3.678 11.733 1.00 79.88 76 SER A C 1
ATOM 619 O O . SER A 1 76 ? -8.590 2.743 11.202 1.00 79.88 76 SER A O 1
ATOM 621 N N . LYS A 1 77 ? -8.603 4.727 12.280 1.00 78.88 77 LYS A N 1
ATOM 622 C CA . LYS A 1 77 ? -10.036 4.980 12.150 1.00 78.88 77 LYS A CA 1
ATOM 623 C C . LYS A 1 77 ? -10.228 6.084 11.125 1.00 78.88 77 LYS A C 1
ATOM 625 O O . LYS A 1 77 ? -9.562 7.115 11.186 1.00 78.88 77 LYS A O 1
ATOM 630 N N . SER A 1 78 ? -11.130 5.866 10.182 1.00 78.12 78 SER A N 1
ATOM 631 C CA . SER A 1 78 ? -11.485 6.868 9.178 1.00 78.12 78 SER A CA 1
ATOM 632 C C . SER A 1 78 ? -12.997 6.953 9.061 1.00 78.12 78 SER A C 1
ATOM 634 O O . SER A 1 78 ? -13.675 5.926 9.043 1.00 78.12 78 SER A O 1
ATOM 636 N N . LYS A 1 79 ? -13.529 8.175 9.002 1.00 78.44 79 LYS A N 1
ATOM 637 C CA . LYS A 1 79 ? -14.944 8.404 8.707 1.00 78.44 79 LYS A CA 1
ATOM 638 C C . LYS A 1 79 ? -15.151 8.225 7.207 1.00 78.44 79 LYS A C 1
ATOM 640 O O . LYS A 1 79 ? -14.468 8.878 6.418 1.00 78.44 79 LYS A O 1
ATOM 645 N N . LEU A 1 80 ? -16.066 7.344 6.816 1.00 74.94 80 LEU A N 1
ATOM 646 C CA . LEU A 1 80 ? -16.441 7.180 5.417 1.00 74.94 80 LEU A CA 1
ATOM 647 C C . LEU A 1 80 ? -17.096 8.455 4.880 1.00 74.94 80 LEU A C 1
ATO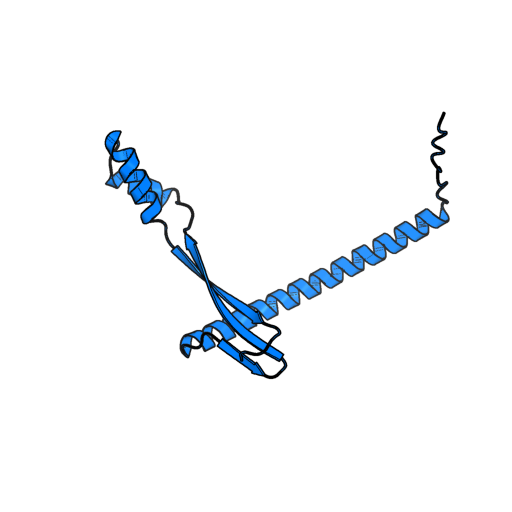M 649 O O . LEU A 1 80 ? -17.729 9.222 5.613 1.00 74.94 80 LEU A O 1
ATOM 653 N N . ALA A 1 81 ? -16.941 8.666 3.574 1.00 76.81 81 ALA A N 1
ATOM 654 C CA . ALA A 1 81 ? -17.766 9.625 2.857 1.00 76.81 81 ALA A CA 1
ATOM 655 C C . ALA A 1 81 ? -19.242 9.215 2.978 1.00 76.81 81 ALA A C 1
ATOM 657 O O . ALA A 1 81 ? -19.554 8.023 3.001 1.00 76.81 81 ALA A O 1
ATOM 658 N N . LEU A 1 82 ? -20.130 10.207 3.062 1.00 75.31 82 LEU A N 1
ATOM 659 C CA . LEU A 1 82 ? -21.569 9.961 3.056 1.00 75.31 82 LEU A CA 1
ATOM 660 C C . LEU A 1 82 ? -21.950 9.363 1.707 1.00 75.31 82 LEU A C 1
ATOM 662 O O . LEU A 1 82 ? -21.615 9.931 0.664 1.00 75.31 82 LEU A O 1
ATOM 666 N N . LYS A 1 83 ? -22.616 8.211 1.730 1.00 72.19 83 LYS A N 1
ATOM 667 C CA . LYS A 1 83 ? -23.161 7.618 0.514 1.00 72.19 83 LYS A CA 1
ATOM 668 C C . LYS A 1 83 ? -24.509 8.249 0.190 1.00 72.19 83 LYS A C 1
ATOM 670 O O . LYS A 1 83 ? -25.154 8.832 1.059 1.00 72.19 83 LYS A O 1
ATOM 675 N N . LYS A 1 84 ? -24.938 8.117 -1.065 1.00 68.88 84 LYS A N 1
ATOM 676 C CA . LYS A 1 84 ? -26.220 8.656 -1.529 1.00 68.88 84 LYS A CA 1
ATOM 677 C C . LYS A 1 84 ? -27.385 8.114 -0.692 1.00 68.88 84 LYS A C 1
ATOM 679 O O . LYS A 1 84 ? -28.254 8.884 -0.310 1.00 68.88 84 LYS A O 1
ATOM 684 N N . GLU A 1 85 ? -27.333 6.839 -0.319 1.00 70.56 85 GLU A N 1
ATOM 685 C CA . GLU A 1 85 ? -28.363 6.181 0.490 1.00 70.56 85 GLU A CA 1
ATOM 686 C C . GLU A 1 85 ? -28.405 6.722 1.929 1.00 70.56 85 GLU A C 1
ATOM 688 O O . GLU A 1 85 ? -29.479 6.881 2.505 1.00 70.56 85 GLU A O 1
ATOM 693 N N . ASP A 1 86 ? -27.241 7.049 2.507 1.00 68.38 86 ASP A N 1
ATOM 694 C CA . ASP A 1 86 ? -27.174 7.677 3.829 1.00 68.38 86 ASP A CA 1
ATOM 695 C C . ASP A 1 86 ? -27.806 9.072 3.781 1.00 68.38 86 ASP A C 1
ATOM 697 O O . ASP A 1 86 ? -28.594 9.417 4.654 1.00 68.38 86 ASP A O 1
ATOM 701 N N . ILE A 1 87 ? -27.507 9.844 2.732 1.00 70.94 87 ILE A N 1
ATOM 702 C CA . ILE A 1 87 ? -28.062 11.185 2.515 1.00 70.94 87 ILE A CA 1
ATOM 703 C C . ILE A 1 87 ? -29.583 11.121 2.329 1.00 70.94 87 ILE A C 1
ATOM 705 O O . ILE A 1 87 ? -30.296 11.891 2.961 1.00 70.94 87 ILE A O 1
ATOM 709 N N . GLU A 1 88 ? -30.090 10.200 1.509 1.00 67.06 88 GLU A N 1
ATOM 710 C CA . GLU A 1 88 ? -31.530 10.037 1.265 1.00 67.06 88 GLU A CA 1
ATOM 711 C C . GLU A 1 88 ? -32.298 9.673 2.541 1.00 67.06 88 GLU A C 1
ATOM 713 O O . GLU A 1 88 ? -33.313 10.307 2.832 1.00 67.06 88 GLU A O 1
ATOM 718 N N . ARG A 1 89 ? -31.789 8.728 3.347 1.00 68.12 89 ARG A N 1
ATOM 719 C CA . ARG A 1 89 ? -32.370 8.393 4.661 1.00 68.12 89 ARG A CA 1
ATOM 720 C C . ARG A 1 89 ? -32.399 9.610 5.588 1.00 68.12 89 ARG A C 1
ATOM 722 O O . ARG A 1 89 ? -33.405 9.883 6.230 1.00 68.12 89 ARG A O 1
ATOM 729 N N . LEU A 1 90 ? -31.300 10.356 5.631 1.00 67.50 90 LEU A N 1
ATOM 730 C CA . LEU A 1 90 ? -31.133 11.498 6.531 1.00 67.50 90 LEU A CA 1
ATOM 731 C C . LEU A 1 90 ? -32.019 12.688 6.125 1.00 67.50 90 LEU A C 1
ATOM 733 O O . LEU A 1 90 ? -32.570 13.369 6.985 1.00 67.50 90 LEU A O 1
ATOM 737 N N . LEU A 1 91 ? -32.227 12.902 4.823 1.00 70.25 91 LEU A N 1
ATOM 738 C CA . LEU A 1 91 ? -33.167 13.903 4.308 1.00 70.25 91 LEU A CA 1
ATOM 739 C C . LEU A 1 91 ? -34.631 13.526 4.580 1.00 70.25 91 LEU A C 1
ATOM 741 O O . LEU A 1 91 ? -35.447 14.412 4.837 1.00 70.25 91 LEU A O 1
ATOM 745 N N . GLN A 1 92 ? -34.963 12.231 4.552 1.00 67.94 92 GLN A N 1
ATOM 746 C CA . GLN A 1 92 ? -36.296 11.734 4.910 1.00 67.94 92 GLN A CA 1
ATOM 747 C C . GLN A 1 92 ? -36.607 11.909 6.405 1.00 67.94 92 GLN A C 1
ATOM 749 O O . GLN A 1 92 ? -37.746 12.217 6.746 1.00 67.94 92 GLN A O 1
ATOM 754 N N . GLU A 1 93 ? -35.617 11.749 7.290 1.00 65.62 93 GLU A N 1
ATOM 755 C CA . GLU A 1 93 ? -35.795 11.886 8.745 1.00 65.62 93 GLU A CA 1
ATOM 756 C C . GLU A 1 93 ? -35.964 13.344 9.216 1.00 65.62 93 GLU A C 1
ATOM 758 O O . GLU A 1 93 ? -36.684 13.589 10.184 1.00 65.62 93 GLU A O 1
ATOM 763 N N . LEU A 1 94 ? -35.326 14.319 8.556 1.00 66.19 94 LEU A N 1
ATOM 764 C CA . LEU A 1 94 ? -35.240 15.702 9.063 1.00 66.19 94 LEU A CA 1
ATOM 765 C C . LEU A 1 94 ? -36.202 16.707 8.402 1.00 66.19 94 LEU A C 1
ATOM 767 O O . LEU A 1 94 ? -36.572 17.699 9.040 1.00 66.19 94 LEU A O 1
ATOM 771 N N . GLY A 1 95 ? -36.678 16.430 7.183 1.00 63.44 95 GLY A N 1
ATOM 772 C CA . GLY A 1 95 ? -37.590 17.312 6.445 1.00 63.44 95 GLY A CA 1
ATOM 773 C C . GLY A 1 95 ? -36.946 18.627 5.966 1.00 63.44 95 GLY A C 1
ATOM 774 O O . GLY A 1 95 ? -35.952 19.107 6.505 1.00 63.44 95 GLY A O 1
ATOM 775 N N . THR A 1 96 ? -37.512 19.222 4.914 1.00 62.31 96 THR A N 1
ATOM 776 C CA . THR A 1 96 ? -36.987 20.408 4.207 1.00 62.31 96 THR A CA 1
ATOM 777 C C . THR A 1 96 ? -37.339 21.725 4.906 1.00 62.31 96 THR A C 1
ATOM 779 O O . THR A 1 96 ? -38.111 22.515 4.368 1.00 62.31 96 THR A O 1
ATOM 782 N N . ASP A 1 97 ? -36.809 21.961 6.105 1.00 60.88 97 ASP A N 1
ATOM 783 C CA . ASP A 1 97 ? -36.959 23.245 6.804 1.00 60.88 97 ASP A CA 1
ATOM 784 C C . ASP A 1 97 ? -35.597 23.948 6.934 1.00 60.88 97 ASP A C 1
ATOM 786 O O . ASP A 1 97 ? -34.592 23.331 7.299 1.00 60.88 97 ASP A O 1
ATOM 790 N N . GLU A 1 98 ? -35.533 25.235 6.599 1.00 56.06 98 GLU A N 1
ATOM 791 C CA . GLU A 1 98 ? -34.271 25.961 6.371 1.00 56.06 98 GLU A CA 1
ATOM 792 C C . GLU A 1 98 ? -33.456 26.153 7.668 1.00 56.06 98 GLU A C 1
ATOM 794 O O . GLU A 1 98 ? -32.225 26.080 7.666 1.00 56.06 98 GLU A O 1
ATOM 799 N N . THR A 1 99 ? -34.138 26.276 8.811 1.00 59.75 99 THR A N 1
ATOM 800 C CA . THR A 1 99 ? -33.546 26.313 10.162 1.00 59.75 99 THR A CA 1
ATOM 801 C C . THR A 1 99 ? -32.957 24.970 10.600 1.00 59.75 99 THR A C 1
ATOM 803 O O . THR A 1 99 ? -31.960 24.951 11.323 1.00 59.75 99 THR A O 1
ATOM 806 N N . LYS A 1 100 ? -33.486 23.845 10.101 1.00 62.09 100 LYS A N 1
ATOM 807 C CA . LYS A 1 100 ? -32.985 22.488 10.391 1.00 62.09 100 LYS A CA 1
ATOM 808 C C . LYS A 1 100 ? -31.761 22.103 9.563 1.00 62.09 100 LYS A C 1
ATOM 810 O O . LYS A 1 100 ? -31.139 21.077 9.827 1.00 62.09 100 LYS A O 1
ATOM 815 N N . SER A 1 101 ? -31.373 22.912 8.576 1.00 58.62 101 SER A N 1
ATOM 816 C CA . SER A 1 101 ? -30.249 22.620 7.674 1.00 58.62 101 SER A CA 1
ATOM 817 C C . SER A 1 101 ? -28.901 22.523 8.407 1.00 58.62 101 SER A C 1
ATOM 819 O O . SER A 1 101 ? -28.102 21.626 8.131 1.00 58.62 101 SER A O 1
ATOM 821 N N . LYS A 1 102 ? -28.663 23.384 9.409 1.00 60.84 102 LYS A N 1
ATOM 822 C CA . LYS A 1 102 ? -27.456 23.307 10.253 1.00 60.84 102 LYS A CA 1
ATOM 823 C C . LYS A 1 102 ? -27.437 22.056 11.128 1.00 60.84 102 LYS A C 1
ATOM 825 O O . LYS A 1 102 ? -26.440 21.341 11.125 1.00 60.84 102 LYS A O 1
ATOM 830 N N . GLU A 1 103 ? -28.542 21.765 11.809 1.00 63.75 103 GLU A N 1
ATOM 831 C CA . GLU A 1 103 ? -28.682 20.556 12.632 1.00 63.75 103 GLU A CA 1
ATOM 832 C C . GLU A 1 103 ? -28.534 19.290 11.781 1.00 63.75 103 GLU A C 1
ATOM 834 O O . GLU A 1 103 ? -27.863 18.341 12.177 1.00 63.75 103 GLU A O 1
ATOM 839 N N . THR A 1 104 ? -29.060 19.315 10.555 1.00 63.22 104 THR A N 1
ATOM 840 C CA . THR A 1 104 ? -28.897 18.244 9.567 1.00 63.22 104 THR A CA 1
ATOM 841 C C . THR A 1 104 ? -27.431 18.075 9.181 1.00 63.22 104 THR A C 1
ATOM 843 O O . THR A 1 104 ? -26.924 16.959 9.196 1.00 63.22 104 THR A O 1
ATOM 846 N N . ALA A 1 105 ? -26.708 19.155 8.874 1.00 64.62 105 ALA A N 1
ATOM 847 C CA . ALA A 1 105 ? -25.288 19.084 8.527 1.00 64.62 105 ALA A CA 1
ATOM 848 C C . ALA A 1 105 ? -24.425 18.533 9.678 1.00 64.62 105 ALA A C 1
ATOM 850 O O . ALA A 1 105 ? -23.508 17.735 9.447 1.00 64.62 105 ALA A O 1
ATOM 851 N N . GLU A 1 106 ? -24.733 18.909 10.918 1.00 71.06 106 GLU A N 1
ATOM 852 C CA . GLU A 1 106 ? -24.062 18.388 12.112 1.00 71.06 106 GLU A CA 1
ATOM 853 C C . GLU A 1 106 ? -24.397 16.909 12.349 1.00 71.06 106 GLU A C 1
ATOM 855 O O . GLU A 1 106 ? -23.489 16.092 12.539 1.00 71.06 106 GLU A O 1
ATOM 860 N N . PHE A 1 107 ? -25.670 16.529 12.221 1.00 68.62 107 PHE A N 1
ATOM 861 C CA . PHE A 1 107 ? -26.130 15.143 12.323 1.00 68.62 107 PHE A CA 1
ATOM 862 C C . PHE A 1 107 ? -25.518 14.249 11.229 1.00 68.62 107 PHE A C 1
ATOM 864 O O . PHE A 1 107 ? -25.071 13.133 11.511 1.00 68.62 107 PHE A O 1
ATOM 871 N N . LEU A 1 108 ? -25.393 14.760 9.998 1.00 68.81 108 LEU A N 1
ATOM 872 C CA . LEU A 1 108 ? -24.718 14.108 8.870 1.00 68.81 108 LEU A CA 1
ATOM 873 C C . LEU A 1 108 ? -23.235 13.846 9.163 1.00 68.81 108 LEU A C 1
ATOM 875 O O . LEU A 1 108 ? -22.702 12.796 8.804 1.00 68.81 108 LEU A O 1
ATOM 879 N N . MET A 1 109 ? -22.543 14.789 9.803 1.00 69.62 109 MET A N 1
ATOM 880 C CA . MET A 1 109 ? -21.123 14.650 10.147 1.00 69.62 109 MET A CA 1
ATOM 881 C C . MET A 1 109 ? -20.882 13.732 11.353 1.00 69.62 109 MET A C 1
ATOM 883 O O . MET A 1 109 ? -19.836 13.064 11.419 1.00 69.62 109 MET A O 1
ATOM 887 N N . ALA A 1 110 ? -21.828 13.697 12.293 1.00 73.81 110 ALA A N 1
ATOM 888 C CA . ALA A 1 110 ? -21.781 12.852 13.482 1.00 73.81 110 ALA A CA 1
ATOM 889 C C . ALA A 1 110 ? -22.045 11.375 13.150 1.00 73.81 110 ALA A C 1
ATOM 891 O O . ALA A 1 110 ? -21.299 10.513 13.611 1.00 73.81 110 ALA A O 1
ATOM 892 N N . ASN A 1 111 ? -23.020 11.090 12.280 1.00 71.44 111 ASN A N 1
ATOM 893 C CA . ASN A 1 111 ? -23.433 9.724 11.929 1.00 71.44 111 ASN A CA 1
ATOM 894 C C . ASN A 1 111 ? -22.618 9.073 10.800 1.00 71.44 111 ASN A C 1
ATOM 896 O O . ASN A 1 111 ? -22.992 8.019 10.282 1.00 71.44 111 ASN A O 1
ATOM 900 N N . LYS A 1 112 ? -21.486 9.662 10.396 1.00 76.81 112 LYS A N 1
ATOM 901 C CA . LYS A 1 112 ? -20.609 9.027 9.403 1.00 76.81 112 LYS A CA 1
ATOM 902 C C . LYS A 1 112 ? -20.114 7.681 9.919 1.00 76.81 112 LYS A C 1
ATOM 904 O O . LYS A 1 112 ? -19.482 7.606 10.971 1.00 76.81 112 LYS A O 1
ATOM 909 N N . THR A 1 113 ? -20.318 6.641 9.114 1.00 76.62 113 THR A N 1
ATOM 910 C CA . THR A 1 113 ? -19.804 5.300 9.407 1.00 76.62 113 THR A CA 1
ATOM 911 C C . THR A 1 113 ? -18.286 5.354 9.580 1.00 76.62 113 THR A C 1
ATOM 913 O O . THR A 1 113 ? -17.563 5.827 8.698 1.00 76.62 113 THR A O 1
ATOM 916 N N . ILE A 1 114 ? -17.792 4.865 10.716 1.00 78.25 114 ILE A N 1
ATOM 917 C CA . ILE A 1 114 ? -16.359 4.777 11.000 1.00 78.25 114 ILE A CA 1
ATOM 918 C C . ILE A 1 114 ? -15.863 3.412 10.533 1.00 78.25 114 ILE A C 1
ATOM 920 O O . ILE A 1 114 ? -16.379 2.378 10.948 1.00 78.25 114 ILE A O 1
ATOM 924 N N . VAL A 1 115 ? -14.843 3.406 9.679 1.00 79.06 115 VAL A N 1
ATOM 925 C CA . VAL A 1 115 ? -14.138 2.186 9.277 1.00 79.06 115 VAL A CA 1
ATOM 926 C C . VAL A 1 115 ? -12.812 2.121 10.006 1.00 79.06 115 VAL A C 1
ATOM 928 O O . VAL A 1 115 ? -11.992 3.042 9.923 1.00 79.06 115 VAL A O 1
ATOM 931 N N . GLU A 1 116 ? -12.600 1.000 10.685 1.00 76.81 116 GLU A N 1
ATOM 932 C CA . GLU A 1 116 ? -11.354 0.685 11.365 1.00 76.81 116 GLU A CA 1
ATOM 933 C C . GLU A 1 116 ? -10.497 -0.237 10.498 1.00 76.81 116 GLU A C 1
ATOM 935 O O . GLU A 1 116 ? -10.917 -1.321 10.085 1.00 76.81 116 GLU A O 1
ATOM 940 N N . ARG A 1 117 ? -9.260 0.177 10.232 1.00 79.62 117 ARG A N 1
ATOM 941 C CA . ARG A 1 117 ? -8.264 -0.633 9.533 1.00 79.62 117 ARG A CA 1
ATOM 942 C C . ARG A 1 117 ? -7.097 -0.908 10.464 1.00 79.62 117 ARG A C 1
ATOM 944 O O . ARG A 1 117 ? -6.506 0.006 11.027 1.00 79.62 117 ARG A O 1
ATOM 951 N N . ASN A 1 118 ? -6.744 -2.181 10.575 1.00 81.06 118 ASN A N 1
ATOM 952 C CA . ASN A 1 118 ? -5.598 -2.631 11.350 1.00 81.06 118 ASN A CA 1
ATOM 953 C C . ASN A 1 118 ? -4.444 -2.906 10.395 1.00 81.06 118 ASN A C 1
ATOM 955 O O . ASN A 1 118 ? -4.612 -3.613 9.400 1.00 81.06 118 ASN A O 1
ATOM 959 N N . THR A 1 119 ? -3.286 -2.326 10.677 1.00 84.56 119 THR A N 1
ATOM 960 C CA . THR A 1 119 ? -2.074 -2.508 9.876 1.00 84.56 119 THR A CA 1
ATOM 961 C C . THR A 1 119 ? -0.901 -2.838 10.785 1.00 84.56 119 THR A C 1
ATOM 963 O O . THR A 1 119 ? -0.842 -2.357 11.911 1.00 84.56 119 THR A O 1
ATOM 966 N N . LEU A 1 120 ? 0.034 -3.662 10.309 1.00 88.81 120 LEU A N 1
ATOM 967 C CA . LEU A 1 120 ? 1.274 -3.918 11.039 1.00 88.81 120 LEU A CA 1
ATOM 968 C C . LEU A 1 120 ? 2.316 -2.885 10.659 1.00 88.81 120 LEU A C 1
ATOM 970 O O . LEU A 1 120 ? 2.669 -2.749 9.481 1.00 88.81 120 LEU A O 1
ATOM 974 N N . LYS A 1 121 ? 2.854 -2.220 11.672 1.00 88.56 121 LYS A N 1
ATOM 975 C CA . LYS A 1 121 ? 4.044 -1.398 11.545 1.00 88.56 121 LYS A CA 1
ATOM 976 C C . LYS A 1 121 ? 5.241 -2.182 12.067 1.00 88.56 121 LYS A C 1
ATOM 978 O O . LYS A 1 121 ? 5.207 -2.723 13.166 1.00 88.56 121 LYS A O 1
ATOM 983 N N . ARG A 1 122 ? 6.309 -2.220 11.271 1.00 87.62 122 ARG A N 1
ATOM 984 C CA . ARG A 1 122 ? 7.617 -2.710 11.711 1.00 87.62 122 ARG A CA 1
ATOM 985 C C . ARG A 1 122 ? 8.456 -1.530 12.183 1.00 87.62 122 ARG A C 1
ATOM 987 O O . ARG A 1 122 ? 8.657 -0.591 11.415 1.00 87.62 122 ARG A O 1
ATOM 994 N N . ASN A 1 123 ? 8.964 -1.608 13.405 1.00 87.38 123 ASN A N 1
ATOM 995 C CA . ASN A 1 123 ? 9.952 -0.689 13.951 1.00 87.38 123 ASN A CA 1
ATOM 996 C C . ASN A 1 123 ? 11.318 -1.392 13.949 1.00 87.38 123 ASN A C 1
ATOM 998 O O . ASN A 1 123 ? 11.414 -2.573 14.269 1.00 87.38 123 ASN A O 1
ATOM 1002 N N . ILE A 1 124 ? 12.367 -0.682 13.529 1.00 85.25 124 ILE A N 1
ATOM 1003 C CA . ILE A 1 124 ? 13.724 -1.249 13.416 1.00 85.25 124 ILE A CA 1
ATOM 1004 C C . ILE A 1 124 ? 14.372 -1.385 14.799 1.00 85.25 124 ILE A C 1
ATOM 1006 O O . ILE A 1 124 ? 15.163 -2.294 15.016 1.00 85.25 124 ILE A O 1
ATOM 1010 N N . LYS A 1 125 ? 14.008 -0.506 15.737 1.00 78.88 125 LYS A N 1
ATOM 1011 C CA . LYS A 1 125 ? 14.480 -0.554 17.120 1.00 78.88 125 LYS A CA 1
ATOM 1012 C C . LYS A 1 125 ? 13.624 -1.519 17.959 1.00 78.88 125 LYS A C 1
ATOM 1014 O O . LYS A 1 125 ? 12.411 -1.598 17.712 1.00 78.88 125 LYS A O 1
ATOM 1019 N N . PRO A 1 126 ? 14.230 -2.259 18.903 1.00 74.06 126 PRO A N 1
ATOM 1020 C CA . PRO A 1 126 ? 13.488 -3.042 19.887 1.00 74.06 126 PRO A CA 1
ATOM 1021 C C . PRO A 1 126 ? 12.627 -2.128 20.770 1.00 74.06 126 PRO A C 1
ATOM 1023 O O . PRO A 1 126 ? 12.812 -0.912 20.782 1.00 74.06 126 PRO A O 1
ATOM 1026 N N . LEU A 1 127 ? 11.640 -2.722 21.442 1.00 70.25 127 LEU A N 1
ATOM 1027 C CA . LEU A 1 127 ? 10.929 -2.047 22.529 1.00 70.25 127 LEU A CA 1
ATOM 1028 C C . LEU A 1 127 ? 11.854 -2.063 23.749 1.00 70.25 127 LEU A C 1
ATOM 1030 O O . LEU A 1 127 ? 12.382 -3.134 24.058 1.00 70.25 127 LEU A O 1
ATOM 1034 N N . ASP A 1 128 ? 12.065 -0.890 24.347 1.00 62.06 128 ASP A N 1
ATOM 1035 C CA . ASP A 1 128 ? 12.806 -0.726 25.604 1.00 62.06 128 ASP A CA 1
ATOM 1036 C C . ASP A 1 128 ? 12.090 -1.430 26.769 1.00 62.06 128 ASP A C 1
ATOM 1038 O O . ASP A 1 128 ? 10.832 -1.420 26.788 1.00 62.06 128 ASP A O 1
#

Organism: NCBI:txid1070528

Radius of gyration: 28.32 Å; chains: 1; bounding box: 67×56×59 Å

Secondary structure (DSSP, 8-state):
------------HHHHHHHHHHHHHHHHHHHHHHHHHHHHHHHHHHHHHHHHHHHHHTT-SEEE-GGG-EEEEEEEEEEPPPPHHHHHHHHHHH-S-TTHHHHHHHHHHHSPPEEEEEEEEEESSPP-